Protein AF-A0A8C9FD07-F1 (afdb_monomer_lite)

Sequence (69 aa):
MRSGHYTAYAKMRNMNNHLSDLVLQGQPPQDAEPVKGQWFHISDTHVQAVSTSKVLSSQAYLLFYERLL

InterPro domains:
  IPR001394 Peptidase C19, ubiquitin carboxyl-terminal hydrolase [PF00443] (2-65)
  IPR028889 Ubiquitin specific protease UPS, catalytic domain [PS50235] (1-68)
  IPR038765 Papain-like cysteine peptidase superfamily [SSF54001] (2-67)

Structure (mmCIF, N/CA/C/O backbone):
data_AF-A0A8C9FD07-F1
#
_entry.id   AF-A0A8C9FD07-F1
#
loop_
_atom_site.group_PDB
_atom_site.id
_atom_site.type_symbol
_atom_site.label_atom_id
_atom_site.label_alt_id
_atom_site.label_comp_id
_atom_site.label_asym_id
_atom_site.label_entity_id
_atom_site.label_seq_id
_atom_site.pdbx_PDB_ins_code
_atom_site.Cartn_x
_atom_site.Cartn_y
_atom_site.Cartn_z
_atom_site.occupancy
_atom_site.B_iso_or_equiv
_atom_site.auth_seq_id
_atom_site.auth_comp_id
_atom_site.auth_asym_id
_atom_site.auth_atom_id
_atom_site.pdbx_PDB_model_num
ATOM 1 N N . MET A 1 1 ? 14.984 -17.679 -7.914 1.00 55.81 1 MET A N 1
ATOM 2 C CA . MET A 1 1 ? 14.171 -16.479 -8.214 1.00 55.81 1 MET A CA 1
ATOM 3 C C . MET A 1 1 ? 15.118 -15.462 -8.831 1.00 55.81 1 MET A C 1
ATOM 5 O O . MET A 1 1 ? 16.084 -15.124 -8.164 1.00 55.81 1 MET A O 1
ATOM 9 N N . ARG A 1 2 ? 14.987 -15.123 -10.123 1.00 75.50 2 ARG A N 1
ATOM 10 C CA . ARG A 1 2 ? 16.037 -14.369 -10.850 1.00 75.50 2 ARG A CA 1
ATOM 11 C C . ARG A 1 2 ? 15.707 -12.890 -11.124 1.00 75.50 2 ARG A C 1
ATOM 13 O O . ARG A 1 2 ? 16.621 -12.157 -11.467 1.00 75.50 2 ARG A O 1
ATOM 20 N N . SER A 1 3 ? 14.476 -12.433 -10.877 1.00 77.25 3 SER A N 1
ATOM 21 C CA . SER A 1 3 ? 14.143 -11.023 -10.603 1.00 77.25 3 SER A CA 1
ATOM 22 C C . SER A 1 3 ? 12.743 -10.919 -9.977 1.00 77.25 3 SER A C 1
ATOM 24 O O . SER A 1 3 ? 11.941 -11.847 -10.100 1.00 77.25 3 SER A O 1
ATOM 26 N N . GLY A 1 4 ? 12.467 -9.823 -9.272 1.00 86.62 4 GLY A N 1
ATOM 27 C CA . GLY A 1 4 ? 11.159 -9.475 -8.716 1.00 86.62 4 GLY A CA 1
ATOM 28 C C . GLY A 1 4 ? 11.052 -7.958 -8.563 1.00 86.62 4 GLY A C 1
ATOM 29 O O . GLY A 1 4 ? 12.079 -7.285 -8.496 1.00 86.62 4 GLY A O 1
ATOM 30 N N . HIS A 1 5 ? 9.828 -7.429 -8.541 1.00 92.94 5 HIS A N 1
ATOM 31 C CA . HIS A 1 5 ? 9.562 -6.004 -8.333 1.00 92.94 5 HIS A CA 1
ATOM 32 C C . HIS A 1 5 ? 8.926 -5.794 -6.964 1.00 92.94 5 HIS A C 1
ATOM 34 O O . HIS A 1 5 ? 7.933 -6.449 -6.642 1.00 92.94 5 HIS A O 1
ATOM 40 N N . TYR A 1 6 ? 9.491 -4.895 -6.163 1.00 94.81 6 TYR A N 1
ATOM 41 C CA . TYR A 1 6 ? 8.955 -4.564 -4.847 1.00 94.81 6 TYR A CA 1
ATOM 42 C C . TYR A 1 6 ? 8.200 -3.243 -4.919 1.00 94.81 6 TYR A C 1
ATOM 44 O O . TYR A 1 6 ? 8.659 -2.275 -5.515 1.00 94.81 6 TYR A O 1
ATOM 52 N N . THR A 1 7 ? 7.038 -3.204 -4.275 1.00 97.44 7 THR A N 1
ATOM 53 C CA . THR A 1 7 ? 6.237 -1.986 -4.121 1.00 97.44 7 THR A CA 1
ATOM 54 C C . THR A 1 7 ? 5.883 -1.813 -2.653 1.00 97.44 7 THR A C 1
ATOM 56 O O . THR A 1 7 ? 5.943 -2.775 -1.883 1.00 97.44 7 THR A O 1
ATOM 59 N N . ALA A 1 8 ? 5.526 -0.596 -2.257 1.00 98.00 8 ALA A N 1
ATOM 60 C CA . ALA A 1 8 ? 5.195 -0.283 -0.876 1.00 98.00 8 ALA A CA 1
ATOM 61 C C . ALA A 1 8 ? 3.750 0.199 -0.744 1.00 98.00 8 ALA A C 1
ATOM 63 O O . ALA A 1 8 ? 3.215 0.886 -1.618 1.00 98.00 8 ALA A O 1
ATOM 64 N N . TYR A 1 9 ? 3.147 -0.129 0.395 1.00 97.50 9 TYR A N 1
ATOM 65 C CA . TYR A 1 9 ? 1.931 0.510 0.874 1.00 97.50 9 TYR A CA 1
ATOM 66 C C . TYR A 1 9 ? 2.268 1.290 2.139 1.00 97.50 9 TYR A C 1
ATOM 68 O O . TYR A 1 9 ? 2.778 0.718 3.100 1.00 97.50 9 TYR A O 1
ATOM 76 N N . ALA A 1 10 ? 1.994 2.592 2.139 1.00 95.12 10 ALA A N 1
ATOM 77 C CA . ALA A 1 10 ? 2.309 3.476 3.256 1.00 95.12 10 ALA A CA 1
ATOM 78 C C . ALA A 1 10 ? 1.048 4.183 3.754 1.00 95.12 10 ALA A C 1
ATOM 80 O O . ALA A 1 10 ? 0.245 4.674 2.957 1.00 95.12 10 ALA A O 1
ATOM 81 N N . LYS A 1 11 ? 0.878 4.240 5.078 1.00 92.25 11 LYS A N 1
ATOM 82 C CA . LYS A 1 11 ? -0.196 4.996 5.725 1.00 92.25 11 LYS A CA 1
ATOM 83 C C . LYS A 1 11 ? 0.347 6.351 6.147 1.00 92.25 11 LYS A C 1
ATOM 85 O O . LYS A 1 11 ? 1.221 6.423 7.008 1.00 92.25 11 LYS A O 1
ATOM 90 N N . MET A 1 12 ? -0.178 7.424 5.571 1.00 85.81 12 MET A N 1
ATOM 91 C CA . MET A 1 12 ? 0.152 8.770 6.024 1.00 85.81 12 MET A CA 1
ATOM 92 C C . MET A 1 12 ? -0.678 9.105 7.263 1.00 85.81 12 MET A C 1
ATOM 94 O O . MET A 1 12 ? -1.895 8.915 7.276 1.00 85.81 12 MET A O 1
ATOM 98 N N . ARG A 1 13 ? -0.017 9.612 8.305 1.00 75.56 13 ARG A N 1
ATOM 99 C CA . ARG A 1 13 ? -0.668 10.137 9.508 1.00 75.56 13 ARG A CA 1
ATOM 100 C C . ARG A 1 13 ? -0.782 11.652 9.390 1.00 75.56 13 ARG A C 1
ATOM 102 O O . ARG A 1 13 ? 0.191 12.298 9.007 1.00 75.56 13 ARG A O 1
ATOM 109 N N . ASN A 1 14 ? -1.927 12.217 9.773 1.00 65.00 14 ASN A N 1
ATOM 110 C CA . ASN A 1 14 ? -1.947 13.625 10.161 1.00 65.00 14 ASN A CA 1
ATOM 111 C C . ASN A 1 14 ? -1.152 13.727 11.460 1.00 65.00 14 ASN A C 1
ATOM 113 O O . ASN A 1 14 ? -1.539 13.137 12.470 1.00 65.00 14 ASN A O 1
ATOM 117 N N . MET A 1 15 ? -0.008 14.407 11.420 1.00 56.88 15 MET A N 1
ATOM 118 C CA . MET A 1 15 ? 0.777 14.639 12.623 1.00 56.88 15 MET A CA 1
ATOM 119 C C . MET A 1 15 ? -0.004 15.579 13.540 1.00 56.88 15 MET A C 1
ATOM 121 O O . MET A 1 15 ? -0.051 16.781 13.307 1.00 56.88 15 MET A O 1
ATOM 125 N N . ASN A 1 16 ? -0.593 15.036 14.602 1.00 54.28 16 ASN A N 1
ATOM 126 C CA . ASN A 1 16 ? -0.648 15.787 15.845 1.00 54.28 16 ASN A CA 1
ATOM 127 C C . ASN A 1 16 ? 0.747 15.658 16.464 1.00 54.28 16 ASN A C 1
ATOM 129 O O . ASN A 1 16 ? 1.208 14.540 16.700 1.00 54.28 16 ASN A O 1
ATOM 133 N N . ASN A 1 17 ? 1.415 16.785 16.726 1.00 53.91 17 ASN A N 1
ATOM 134 C CA . ASN A 1 17 ? 2.765 16.876 17.317 1.00 53.91 17 ASN A CA 1
ATOM 135 C C . ASN A 1 17 ? 2.943 16.104 18.646 1.00 53.91 17 ASN A C 1
ATOM 137 O O . ASN A 1 17 ? 4.052 15.968 19.147 1.00 53.91 17 ASN A O 1
ATOM 141 N N . HIS A 1 18 ? 1.859 15.562 19.192 1.00 55.84 18 HIS A N 1
ATOM 142 C CA . HIS A 1 18 ? 1.776 14.861 20.463 1.00 55.84 18 HIS A CA 1
ATOM 143 C C . HIS A 1 18 ? 2.464 13.478 20.486 1.00 55.84 18 HIS A C 1
ATOM 145 O O . HIS A 1 18 ? 2.777 12.968 21.557 1.00 55.84 18 HIS A O 1
ATOM 151 N N . LEU A 1 19 ? 2.704 12.844 19.330 1.00 56.91 19 LEU A N 1
ATOM 152 C CA . LEU A 1 19 ? 3.330 11.509 19.260 1.00 56.91 19 LEU A CA 1
ATOM 153 C C . LEU A 1 19 ? 4.836 11.534 19.544 1.00 56.91 19 LEU A C 1
ATOM 155 O O . LEU A 1 19 ? 5.357 10.619 20.179 1.00 56.91 19 LEU A O 1
ATOM 159 N N . SER A 1 20 ? 5.529 12.579 19.088 1.00 58.19 20 SER A N 1
ATOM 160 C CA . SER A 1 20 ? 6.946 12.803 19.395 1.00 58.19 20 SER A CA 1
ATOM 161 C C . SER A 1 20 ? 7.165 12.950 20.899 1.00 58.19 20 SER A C 1
ATOM 163 O O . SER A 1 20 ? 8.068 12.320 21.447 1.00 58.19 20 SER A O 1
ATOM 165 N N . ASP A 1 21 ? 6.295 13.705 21.572 1.00 57.59 21 ASP A N 1
ATOM 166 C CA . ASP A 1 21 ? 6.401 13.954 23.010 1.00 57.59 21 ASP A CA 1
ATOM 167 C C . ASP A 1 21 ? 6.137 12.684 23.830 1.00 57.59 21 ASP A C 1
ATOM 169 O O . ASP A 1 21 ? 6.882 12.385 24.761 1.00 57.59 21 ASP A O 1
ATOM 173 N N . LEU A 1 22 ? 5.151 11.870 23.439 1.00 57.88 22 LEU A N 1
ATOM 174 C CA . LEU A 1 22 ? 4.819 10.630 24.149 1.00 57.88 22 LEU A CA 1
ATOM 175 C C . LEU A 1 22 ? 5.913 9.550 24.041 1.00 57.88 22 LEU A C 1
ATOM 177 O O . LEU A 1 22 ? 6.193 8.856 25.020 1.00 57.88 22 LEU A O 1
ATOM 181 N N . VAL A 1 23 ? 6.557 9.408 22.875 1.00 58.00 23 VAL A N 1
ATOM 182 C CA . VAL A 1 23 ? 7.663 8.448 22.680 1.00 58.00 23 VAL A CA 1
ATOM 183 C C . VAL A 1 23 ? 8.897 8.848 23.492 1.00 58.00 23 VAL A C 1
ATOM 185 O O . VAL A 1 23 ? 9.583 7.974 24.020 1.00 58.00 23 VAL A O 1
ATOM 188 N N . LE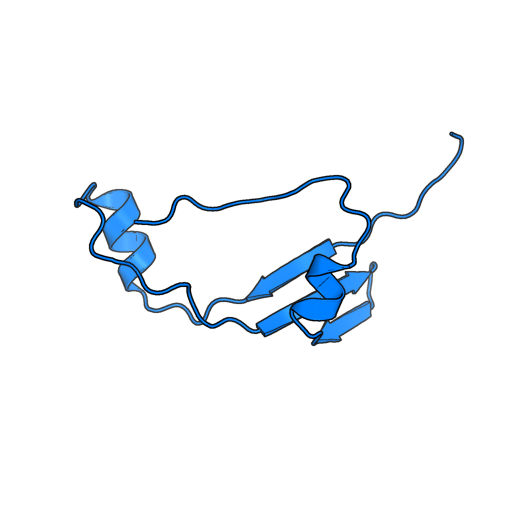U A 1 24 ? 9.164 10.151 23.620 1.00 62.41 24 LEU A N 1
ATOM 189 C CA . LEU A 1 24 ? 10.299 10.670 24.386 1.00 62.41 24 LEU A CA 1
ATOM 190 C C . LEU A 1 24 ? 10.046 10.679 25.903 1.00 62.41 24 LEU A C 1
ATOM 192 O O . LEU A 1 24 ? 10.994 10.507 26.665 1.00 62.41 24 LEU A O 1
ATOM 196 N N . GLN A 1 25 ? 8.797 10.861 26.349 1.00 60.06 25 GLN A N 1
ATOM 197 C CA . GLN A 1 25 ? 8.463 11.002 27.775 1.00 60.06 25 GLN A CA 1
ATOM 198 C C . GLN A 1 25 ? 8.034 9.706 28.478 1.00 60.06 25 GLN A C 1
ATOM 200 O O . GLN A 1 25 ? 7.873 9.710 29.696 1.00 60.06 25 GLN A O 1
ATOM 205 N N . GLY A 1 26 ? 7.868 8.587 27.762 1.00 54.69 26 GLY A N 1
ATOM 206 C CA . GLY A 1 26 ? 7.589 7.286 28.385 1.00 54.69 26 GLY A CA 1
ATOM 207 C C . GLY A 1 26 ? 6.264 7.220 29.159 1.00 54.69 26 GLY A C 1
ATOM 208 O O . GLY A 1 26 ? 6.134 6.406 30.074 1.00 54.69 26 GLY A O 1
ATOM 209 N N . GLN A 1 27 ? 5.291 8.072 28.819 1.00 56.12 27 GLN A N 1
ATOM 210 C CA . GLN A 1 27 ? 3.966 8.058 29.439 1.00 56.12 27 GLN A CA 1
ATOM 211 C C . GLN A 1 27 ? 3.181 6.793 29.057 1.00 56.12 27 GLN A C 1
ATOM 213 O O . GLN A 1 27 ? 3.336 6.285 27.941 1.00 56.12 27 GLN A O 1
ATOM 218 N N . PRO A 1 28 ? 2.349 6.266 29.977 1.00 54.03 28 PRO A N 1
ATOM 219 C CA . PRO A 1 28 ? 1.572 5.072 29.714 1.00 54.03 28 PRO A CA 1
ATOM 220 C C . PRO A 1 28 ? 0.559 5.310 28.583 1.00 54.03 28 PRO A C 1
ATOM 222 O O . PRO A 1 28 ? 0.039 6.421 28.454 1.00 54.03 28 PRO A O 1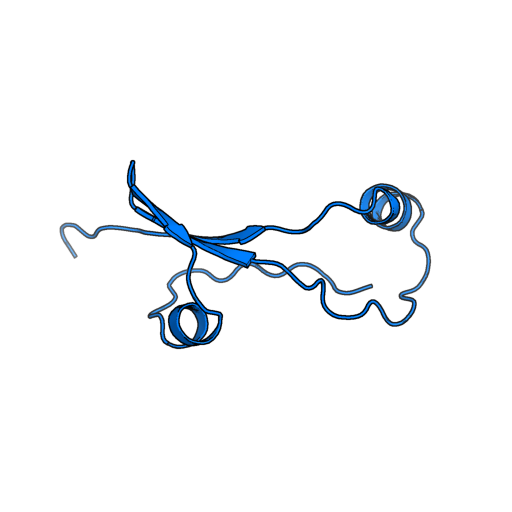
ATOM 225 N N . PRO A 1 29 ? 0.280 4.262 27.793 1.00 52.94 29 PRO A N 1
ATOM 226 C CA . PRO A 1 29 ? -0.704 4.287 26.721 1.00 52.94 29 PRO A CA 1
ATOM 227 C C . PRO A 1 29 ? -2.064 4.804 27.208 1.00 52.94 29 PRO A C 1
ATOM 229 O O . PRO A 1 29 ? -2.660 4.211 28.106 1.00 52.94 29 PRO A O 1
ATOM 232 N N . GLN A 1 30 ? -2.537 5.922 26.656 1.00 53.62 30 GLN A N 1
ATOM 233 C CA . GLN A 1 30 ? -3.916 6.380 26.827 1.00 53.62 30 GLN A CA 1
ATOM 234 C C . GLN A 1 30 ? -4.635 6.060 25.528 1.00 53.62 30 GLN A C 1
ATOM 236 O O . GLN A 1 30 ? -4.457 6.825 24.585 1.00 53.62 30 GLN A O 1
ATOM 241 N N . ASP A 1 31 ? -5.389 4.953 25.506 1.00 51.19 31 ASP A N 1
ATOM 242 C CA . ASP A 1 31 ? -6.312 4.500 24.452 1.00 51.19 31 ASP A CA 1
ATOM 243 C C . ASP A 1 31 ? -6.206 5.307 23.146 1.00 51.19 31 ASP A C 1
ATOM 245 O O . ASP A 1 31 ? -7.098 6.079 22.777 1.00 51.19 31 ASP A O 1
ATOM 249 N N . ALA A 1 32 ? -5.056 5.194 22.471 1.00 52.75 32 ALA A N 1
ATOM 250 C CA . ALA A 1 32 ? -4.792 5.986 21.288 1.00 52.75 32 ALA A CA 1
ATOM 251 C C . ALA A 1 32 ? -5.629 5.413 20.146 1.00 52.75 32 ALA A C 1
ATOM 253 O O . ALA A 1 32 ? -5.272 4.403 19.533 1.00 52.75 32 ALA A O 1
ATOM 254 N N . GLU A 1 33 ? -6.759 6.065 19.866 1.00 54.72 33 GLU A N 1
ATOM 255 C CA . GLU A 1 33 ? -7.616 5.733 18.733 1.00 54.72 33 GLU A CA 1
ATOM 256 C C . GLU A 1 33 ? -6.764 5.551 17.465 1.00 54.72 33 GLU A C 1
ATOM 258 O O . GLU A 1 33 ? -5.914 6.401 17.158 1.00 54.72 33 GLU A O 1
ATOM 263 N N . PRO A 1 34 ? -6.963 4.456 16.705 1.00 58.06 34 PRO A N 1
ATOM 264 C CA . PRO A 1 34 ? -6.117 4.132 15.569 1.00 58.06 34 PRO A CA 1
ATOM 265 C C . PRO A 1 34 ? -6.105 5.306 14.594 1.00 58.06 34 PRO A C 1
ATOM 267 O O . PRO A 1 34 ? -7.134 5.655 14.010 1.00 58.06 34 PRO A O 1
ATOM 270 N N . VAL A 1 35 ? -4.928 5.917 14.413 1.00 61.94 35 VAL A N 1
ATOM 271 C CA . VAL A 1 35 ? -4.775 7.162 13.650 1.00 61.94 35 VAL A CA 1
ATOM 272 C C . VAL A 1 35 ? -5.440 7.005 12.284 1.00 61.94 35 VAL A C 1
ATOM 274 O O . VAL A 1 35 ? -5.004 6.194 11.453 1.00 61.94 35 VAL A O 1
ATOM 277 N N . LYS A 1 36 ? -6.523 7.759 12.056 1.00 69.44 36 LYS A N 1
ATOM 278 C CA . LYS A 1 36 ? -7.212 7.825 10.764 1.00 69.44 36 LYS A CA 1
ATOM 279 C C . LYS A 1 36 ? -6.228 8.440 9.773 1.00 69.44 36 LYS A C 1
ATOM 281 O O . LYS A 1 36 ? -5.824 9.588 9.919 1.00 69.44 36 LYS A O 1
ATOM 286 N N . GLY A 1 37 ? -5.787 7.639 8.813 1.00 79.88 37 GLY A N 1
ATOM 287 C CA . GLY A 1 37 ? -4.743 8.008 7.865 1.00 79.88 37 GLY A CA 1
ATOM 288 C C . GLY A 1 37 ? -5.066 7.472 6.482 1.00 79.88 37 GLY A C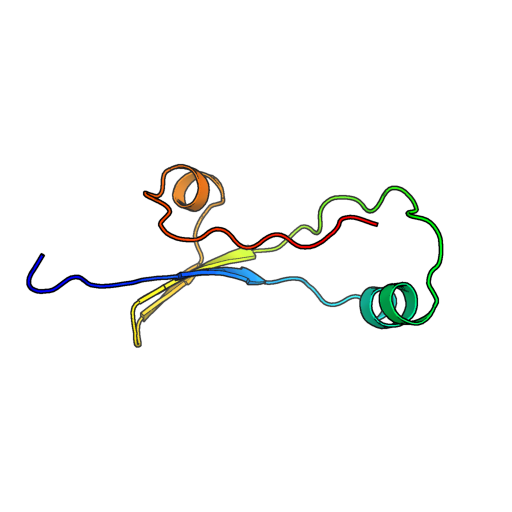 1
ATOM 289 O O . GLY A 1 37 ? -5.676 6.406 6.367 1.00 79.88 37 GLY A O 1
ATOM 290 N N . GLN A 1 38 ? -4.679 8.219 5.449 1.00 91.06 38 GLN A N 1
ATOM 291 C CA . GLN A 1 38 ? -4.865 7.815 4.060 1.00 91.06 38 GLN A CA 1
ATOM 292 C C . GLN A 1 38 ? -3.734 6.875 3.639 1.00 91.06 38 GLN A C 1
ATOM 294 O O . GLN A 1 38 ? -2.564 7.112 3.950 1.00 91.06 38 GLN A O 1
ATOM 299 N N . TRP A 1 39 ? -4.088 5.803 2.936 1.00 95.81 39 TRP A N 1
ATOM 300 C CA . TRP A 1 39 ? -3.124 4.857 2.392 1.00 95.81 39 TRP A CA 1
ATOM 301 C C . TRP A 1 39 ? -2.696 5.250 0.986 1.00 95.81 39 TRP A C 1
ATOM 303 O O . TRP A 1 39 ? -3.497 5.754 0.197 1.00 95.81 39 TRP A O 1
ATOM 313 N N . PHE A 1 40 ? -1.444 4.948 0.663 1.00 97.12 40 PHE A N 1
ATOM 314 C CA . PHE A 1 40 ? -0.875 5.138 -0.661 1.00 97.12 40 PHE A CA 1
ATOM 315 C C . PHE A 1 40 ? -0.170 3.871 -1.135 1.00 97.12 40 PHE A C 1
ATOM 317 O O . PHE A 1 40 ? 0.525 3.220 -0.356 1.00 97.12 40 PHE A O 1
ATOM 324 N N . HIS A 1 41 ? -0.341 3.539 -2.412 1.00 98.00 41 HIS A N 1
ATOM 325 C CA . HIS A 1 41 ? 0.465 2.555 -3.129 1.00 98.00 41 HIS A CA 1
ATOM 326 C C . HIS A 1 41 ? 1.584 3.278 -3.877 1.00 98.00 41 HIS A C 1
ATOM 328 O O . HIS A 1 41 ? 1.324 4.267 -4.564 1.00 98.00 41 HIS A O 1
ATOM 334 N N . ILE A 1 42 ? 2.815 2.799 -3.712 1.00 98.19 42 ILE A N 1
ATOM 335 C CA . ILE A 1 42 ? 4.030 3.406 -4.256 1.00 98.19 42 ILE A CA 1
ATOM 336 C C . ILE A 1 42 ? 4.791 2.338 -5.042 1.00 98.19 42 ILE A C 1
ATOM 338 O O . ILE A 1 42 ? 5.206 1.320 -4.481 1.00 98.19 42 ILE A O 1
ATOM 342 N N . SER A 1 43 ? 4.979 2.580 -6.337 1.00 97.25 43 SER A N 1
ATOM 343 C CA . SER A 1 43 ? 5.773 1.749 -7.244 1.00 97.25 43 SER A CA 1
ATOM 344 C C . SER A 1 43 ?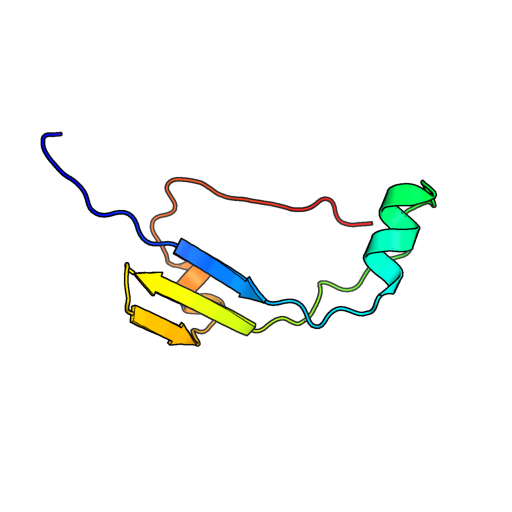 6.714 2.646 -8.043 1.00 97.25 43 SER A C 1
ATOM 346 O O . SER A 1 43 ? 6.292 3.275 -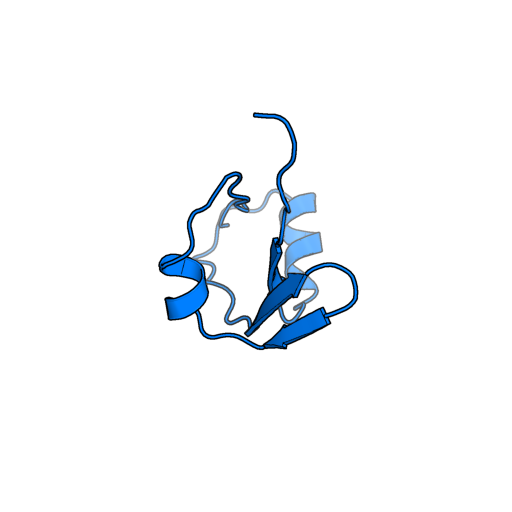9.015 1.00 97.25 43 SER A O 1
ATOM 348 N N . ASP A 1 44 ? 7.978 2.702 -7.629 1.00 96.12 44 ASP A N 1
ATOM 349 C CA . ASP A 1 44 ? 8.999 3.607 -8.165 1.00 96.12 44 ASP A CA 1
ATOM 350 C C . ASP A 1 44 ? 8.516 5.067 -8.188 1.00 96.12 44 ASP A C 1
ATOM 352 O O . ASP A 1 44 ? 8.350 5.692 -7.143 1.00 96.12 44 ASP A O 1
ATOM 356 N N . THR A 1 45 ? 8.251 5.610 -9.376 1.00 97.31 45 THR A N 1
ATOM 357 C CA . THR A 1 45 ? 7.785 6.984 -9.598 1.00 97.31 45 THR A CA 1
ATOM 358 C C . THR A 1 45 ? 6.264 7.143 -9.527 1.00 97.31 45 THR A C 1
ATOM 360 O O . THR A 1 45 ? 5.767 8.267 -9.591 1.00 97.31 45 THR A O 1
ATOM 363 N N . HIS A 1 46 ? 5.504 6.053 -9.388 1.00 97.69 46 HIS A N 1
ATOM 364 C CA . HIS A 1 46 ? 4.042 6.079 -9.367 1.00 97.69 46 HIS A CA 1
ATOM 365 C C . HIS A 1 46 ? 3.509 6.022 -7.937 1.00 97.69 46 HIS A C 1
ATOM 367 O O . HIS A 1 46 ? 3.710 5.033 -7.231 1.00 97.69 46 HIS A O 1
ATOM 373 N N . VAL A 1 47 ? 2.775 7.063 -7.539 1.00 97.88 47 VAL A N 1
ATOM 374 C CA . VAL A 1 47 ? 2.171 7.194 -6.206 1.00 97.88 47 VAL A CA 1
ATOM 375 C C . VAL A 1 47 ? 0.668 7.411 -6.338 1.00 97.88 47 VAL A C 1
ATOM 377 O O . VAL A 1 47 ? 0.228 8.276 -7.093 1.00 97.88 47 VAL A O 1
ATOM 380 N N . GLN A 1 48 ? -0.128 6.618 -5.618 1.00 97.94 48 GLN A N 1
ATOM 381 C CA . GLN A 1 48 ? -1.590 6.617 -5.743 1.00 97.94 48 GLN A CA 1
ATOM 382 C C . GLN A 1 48 ? -2.260 6.452 -4.382 1.00 97.94 48 GLN A C 1
ATOM 384 O O . GLN A 1 48 ? -1.878 5.564 -3.625 1.00 97.94 48 GLN A O 1
ATOM 389 N N . ALA A 1 49 ? -3.297 7.238 -4.086 1.00 96.75 49 ALA A N 1
ATOM 390 C CA . ALA A 1 49 ? -4.144 6.986 -2.920 1.00 96.75 49 ALA A CA 1
ATOM 391 C C . ALA A 1 49 ? -4.949 5.687 -3.114 1.00 96.75 49 ALA A C 1
ATOM 393 O O . ALA A 1 49 ? -5.467 5.426 -4.201 1.00 96.75 49 ALA A O 1
ATOM 394 N N . VAL A 1 50 ? -5.059 4.865 -2.069 1.00 97.06 50 VAL A N 1
ATOM 395 C CA . VAL A 1 50 ? -5.761 3.573 -2.111 1.00 97.06 50 VAL A CA 1
ATOM 396 C C . VAL A 1 50 ? -6.606 3.343 -0.861 1.00 97.06 50 VAL A C 1
ATOM 398 O O . VAL A 1 50 ? -6.384 3.948 0.187 1.00 97.06 50 VAL A O 1
ATOM 401 N N . SER A 1 51 ? -7.586 2.445 -0.959 1.00 95.56 51 SER A N 1
ATOM 402 C CA . SER A 1 51 ? -8.392 2.024 0.185 1.00 95.56 51 SER A CA 1
ATOM 403 C C . SER A 1 51 ? -7.623 1.072 1.104 1.00 95.56 51 SER A C 1
ATOM 405 O O . SER A 1 51 ? -6.770 0.301 0.660 1.00 95.56 51 SER A O 1
ATOM 407 N N . THR A 1 52 ? -8.011 1.033 2.381 1.00 94.31 52 THR A N 1
ATOM 408 C CA . THR A 1 52 ? -7.513 0.030 3.336 1.00 94.31 52 THR A CA 1
ATOM 409 C C . THR A 1 52 ? -7.774 -1.398 2.851 1.00 94.31 52 THR A C 1
ATOM 411 O O . THR A 1 52 ? -6.926 -2.264 3.030 1.00 94.31 52 THR A O 1
ATOM 414 N N . SER A 1 53 ? -8.906 -1.652 2.181 1.00 96.56 53 SER A N 1
ATOM 415 C CA . SER A 1 53 ? -9.221 -2.979 1.633 1.00 96.56 53 SER A CA 1
ATOM 416 C C . SER A 1 53 ? -8.183 -3.457 0.614 1.00 96.56 53 SER A C 1
ATOM 418 O O . SER A 1 53 ? -7.778 -4.613 0.679 1.00 96.56 53 SER A O 1
ATOM 420 N N . LYS A 1 54 ? -7.686 -2.567 -0.260 1.00 96.75 54 LYS A N 1
ATOM 421 C CA . LYS A 1 54 ? -6.634 -2.892 -1.237 1.00 96.75 54 LYS A CA 1
ATOM 422 C C . LYS A 1 54 ? -5.307 -3.235 -0.556 1.00 96.75 54 LYS A C 1
ATOM 424 O O . LYS A 1 54 ? -4.616 -4.152 -0.995 1.00 96.75 54 LYS A O 1
ATOM 429 N N . VAL A 1 55 ? -4.971 -2.523 0.522 1.00 96.50 55 VAL A N 1
ATOM 430 C CA . VAL A 1 55 ? -3.775 -2.806 1.331 1.00 96.50 55 VAL A CA 1
ATOM 431 C C . VAL A 1 55 ? -3.887 -4.181 1.988 1.00 96.50 55 VAL A C 1
ATOM 433 O O . VAL A 1 55 ? -2.969 -4.989 1.876 1.00 96.50 55 VAL A O 1
ATOM 436 N N . LEU A 1 56 ? -5.029 -4.480 2.616 1.00 96.06 56 LEU A N 1
ATOM 437 C CA . LEU A 1 56 ? -5.263 -5.748 3.316 1.00 96.06 56 LEU A CA 1
ATOM 438 C C . LEU A 1 56 ? -5.308 -6.962 2.378 1.00 96.06 56 LEU A C 1
ATOM 440 O O . LEU A 1 56 ? -4.948 -8.056 2.793 1.00 96.06 56 LEU A O 1
ATOM 444 N N . SER A 1 57 ? -5.714 -6.780 1.120 1.00 97.25 57 SER A N 1
ATOM 445 C CA . SER A 1 57 ? -5.708 -7.846 0.110 1.00 97.25 57 SER A CA 1
ATOM 446 C C . SER A 1 57 ? -4.350 -8.055 -0.575 1.00 97.25 57 SER A C 1
ATOM 448 O O . SER A 1 57 ? -4.254 -8.855 -1.505 1.00 97.25 57 SER A O 1
ATOM 450 N N . SER A 1 58 ? -3.312 -7.300 -0.201 1.00 95.56 58 SER A N 1
ATOM 451 C CA . SER A 1 58 ? -2.001 -7.392 -0.849 1.00 95.56 58 SER A CA 1
ATOM 452 C C . SER A 1 58 ? -1.205 -8.622 -0.394 1.00 95.56 58 SER A C 1
ATOM 454 O O . SER A 1 58 ? -1.361 -9.118 0.720 1.00 95.56 58 SER A O 1
ATOM 456 N N . GLN A 1 59 ? -0.316 -9.113 -1.262 1.00 94.81 59 GLN A N 1
ATOM 457 C CA . GLN A 1 59 ? 0.639 -10.168 -0.913 1.00 94.81 59 GLN A CA 1
ATOM 458 C C . GLN A 1 59 ? 1.845 -9.539 -0.212 1.00 94.81 59 GLN A C 1
ATOM 460 O O . GLN A 1 59 ? 2.834 -9.174 -0.849 1.00 94.81 59 GLN A O 1
ATOM 465 N N . ALA A 1 60 ? 1.730 -9.344 1.099 1.00 94.69 60 ALA A N 1
ATOM 466 C CA . ALA A 1 60 ? 2.768 -8.695 1.883 1.00 94.69 60 ALA A CA 1
ATOM 467 C C . ALA A 1 60 ? 4.030 -9.567 1.989 1.00 94.69 60 ALA A C 1
ATOM 469 O O . ALA A 1 60 ? 3.962 -10.732 2.374 1.00 94.69 60 ALA A O 1
ATOM 470 N N . TYR A 1 61 ? 5.186 -8.972 1.685 1.00 95.69 61 TYR A N 1
ATOM 471 C CA . TYR A 1 61 ? 6.498 -9.580 1.933 1.00 95.69 61 TYR A CA 1
ATOM 472 C C . TYR A 1 61 ? 7.094 -9.122 3.272 1.00 95.69 61 TYR A C 1
ATOM 474 O O . TYR A 1 61 ? 7.614 -9.930 4.034 1.00 95.69 61 TYR A O 1
ATOM 482 N N . LEU A 1 62 ? 6.969 -7.827 3.583 1.00 97.25 62 LEU A N 1
ATOM 483 C CA . LEU A 1 62 ? 7.362 -7.226 4.857 1.00 97.25 62 LEU A CA 1
ATOM 484 C C . LEU A 1 62 ? 6.204 -6.389 5.397 1.00 97.25 62 LEU A C 1
ATOM 486 O O . LEU A 1 62 ? 5.530 -5.693 4.636 1.00 97.25 62 LEU A O 1
ATOM 490 N N . LEU A 1 63 ? 5.996 -6.449 6.711 1.00 96.69 63 LEU A N 1
ATOM 491 C CA . LEU A 1 63 ? 4.971 -5.688 7.419 1.00 96.69 63 LEU A CA 1
ATOM 492 C C . LEU A 1 63 ? 5.639 -4.835 8.495 1.00 96.69 63 LEU A C 1
ATOM 494 O O . LEU A 1 63 ? 6.440 -5.332 9.285 1.00 96.69 63 LEU A O 1
ATOM 498 N N . PHE A 1 64 ? 5.296 -3.551 8.514 1.00 93.75 64 PHE A N 1
ATOM 499 C CA . PHE A 1 64 ? 5.789 -2.592 9.493 1.00 93.75 64 PHE A CA 1
ATOM 500 C C . PHE A 1 64 ? 4.640 -2.190 10.407 1.00 93.75 64 PHE A C 1
ATOM 502 O O . PHE A 1 64 ? 3.569 -1.804 9.936 1.00 93.75 64 PHE A O 1
ATOM 509 N N . TYR A 1 65 ? 4.887 -2.259 11.710 1.00 89.56 65 TYR A N 1
ATOM 510 C CA . TYR A 1 65 ? 3.941 -1.857 12.739 1.00 89.56 65 TYR A CA 1
ATOM 511 C C . TYR A 1 65 ? 4.610 -0.857 13.661 1.00 89.56 65 TYR A C 1
ATOM 513 O O . TYR A 1 65 ? 5.798 -0.969 13.965 1.00 89.56 65 TYR A O 1
ATOM 521 N N . GLU A 1 66 ? 3.830 0.105 14.124 1.00 79.31 66 GLU A N 1
ATOM 522 C CA . GLU A 1 66 ? 4.216 0.932 15.253 1.00 79.31 66 GLU A CA 1
ATOM 523 C C . GLU A 1 66 ? 3.553 0.413 16.526 1.00 79.31 66 G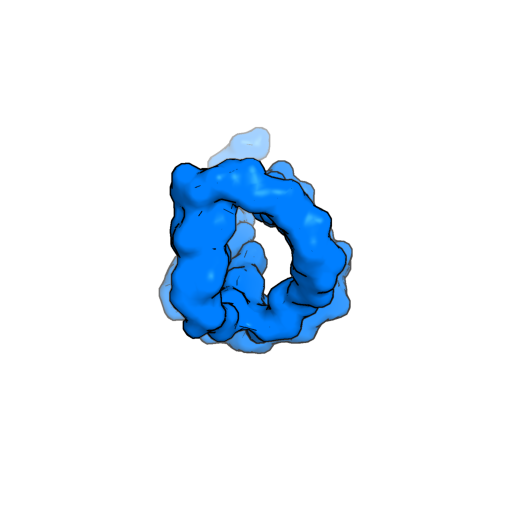LU A C 1
ATOM 525 O O . GLU A 1 66 ? 2.485 -0.202 16.483 1.00 79.31 66 GLU A O 1
ATOM 530 N N . ARG A 1 67 ? 4.201 0.653 17.667 1.00 78.81 67 ARG A N 1
ATOM 531 C CA . ARG A 1 67 ? 3.609 0.353 18.967 1.00 78.81 67 ARG A CA 1
ATOM 532 C C . ARG A 1 67 ? 2.458 1.330 19.199 1.00 78.81 67 ARG A C 1
ATOM 534 O O . ARG A 1 67 ? 2.686 2.538 19.186 1.00 78.81 67 ARG A O 1
ATOM 541 N N . LEU A 1 68 ? 1.255 0.806 19.418 1.00 71.62 68 LEU A N 1
ATOM 542 C CA . LEU A 1 68 ? 0.156 1.612 19.940 1.00 71.62 68 LEU A CA 1
ATOM 543 C C . LEU A 1 68 ? 0.506 2.003 21.380 1.00 71.62 68 LEU A C 1
ATOM 545 O O . LEU A 1 68 ? 0.988 1.160 22.146 1.00 71.62 68 LEU A O 1
ATOM 549 N N . LEU A 1 69 ? 0.369 3.296 21.677 1.00 60.03 69 LEU A N 1
ATOM 550 C CA . LEU A 1 69 ? 0.297 3.784 23.046 1.00 60.03 69 LEU A CA 1
ATOM 551 C C . LEU A 1 69 ? -1.173 3.638 23.465 1.00 60.03 69 LEU A C 1
ATOM 553 O O . LEU A 1 69 ? -1.855 4.665 23.620 1.00 60.03 69 LEU A O 1
#

Radius of gyration: 15.34 Å; chains: 1; bounding box: 25×33×41 Å

Secondary structure (DSSP, 8-state):
-------EEEEEE---THHHHHHHHTPPP-------EEEEEEETTEEEEE-HHHHHTS--S----PPP-

Foldseek 3Di:
DPDDFDKDKDWDAPDPVVVVVCVVVVDDADPPDDGDTWIWIGGPPDIDTDDPVVVVPDPDPDDDDDDHD

pLDDT: mean 79.71, std 18.06, range [51.19, 98.19]

Organism: Pavo cristatus (NCBI:txid9049)